Protein AF-A0A923WYZ2-F1 (afdb_monomer_lite)

pLDDT: mean 86.0, std 11.93, range [55.78, 96.94]

Sequence (78 aa):
MKITDKDRPSTWIKYEDHYCGTCHASCCTMPVEVKAFDIVRLGLATQDEIDNSIKKTAKLLKKKGVISSYREGTDLFM

Radius of gyration: 15.95 Å; chains: 1; bounding box: 39×26×34 Å

Structure (mmCIF, N/CA/C/O backbone):
data_AF-A0A923WYZ2-F1
#
_entry.id   AF-A0A923WYZ2-F1
#
loop_
_atom_site.group_PDB
_atom_site.id
_atom_site.type_symbol
_atom_site.label_atom_id
_atom_site.label_alt_id
_atom_site.label_comp_id
_atom_site.label_asym_id
_atom_site.label_entity_id
_ato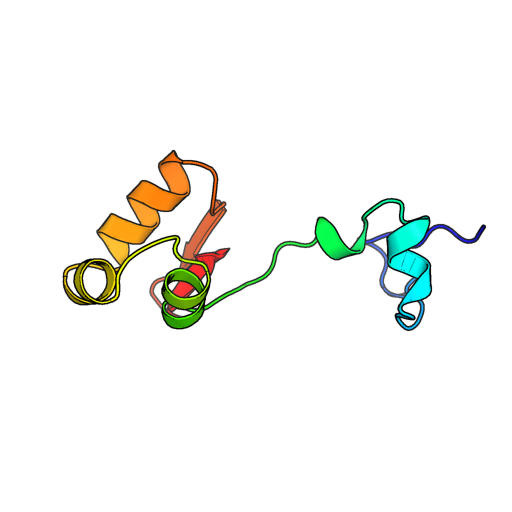m_site.label_seq_id
_atom_site.pdbx_PDB_ins_code
_atom_site.Cartn_x
_atom_site.Cartn_y
_atom_site.Cartn_z
_atom_site.occupancy
_atom_site.B_iso_or_equiv
_atom_site.auth_seq_id
_atom_site.auth_comp_id
_atom_site.auth_asym_id
_atom_site.auth_atom_id
_atom_site.pdbx_PDB_model_num
ATOM 1 N N . MET A 1 1 ? 24.015 -6.227 -20.401 1.00 55.78 1 MET A N 1
ATOM 2 C CA . MET A 1 1 ? 22.571 -6.098 -20.110 1.00 55.78 1 MET A CA 1
ATOM 3 C C . MET A 1 1 ? 22.334 -4.700 -19.564 1.00 55.78 1 MET A C 1
ATOM 5 O O . MET A 1 1 ? 23.048 -4.309 -18.650 1.00 55.78 1 MET A O 1
ATOM 9 N N . LYS A 1 2 ? 21.452 -3.904 -20.177 1.00 61.31 2 LYS A N 1
ATOM 10 C CA . LYS A 1 2 ? 21.191 -2.530 -19.725 1.00 61.31 2 LYS A CA 1
ATOM 11 C C . LYS A 1 2 ? 20.340 -2.622 -18.458 1.00 61.31 2 LYS A C 1
ATOM 13 O O . LYS A 1 2 ? 19.208 -3.082 -18.526 1.00 61.31 2 LYS A O 1
ATOM 18 N N . ILE A 1 3 ? 20.922 -2.296 -17.308 1.00 67.94 3 ILE A N 1
ATOM 19 C CA . ILE A 1 3 ? 20.224 -2.356 -16.022 1.00 67.94 3 ILE A CA 1
ATOM 20 C C . ILE A 1 3 ? 19.284 -1.153 -15.953 1.00 67.94 3 ILE A C 1
ATOM 22 O O . ILE A 1 3 ? 19.728 -0.013 -16.094 1.00 67.94 3 ILE A O 1
ATOM 26 N N . THR A 1 4 ? 17.990 -1.414 -15.780 1.00 72.38 4 THR A N 1
ATOM 27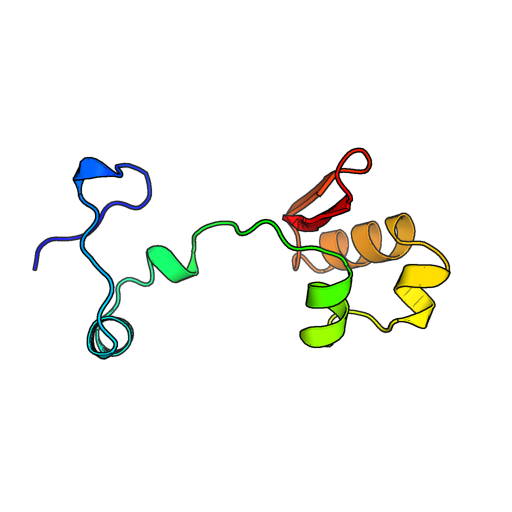 C CA . THR A 1 4 ? 16.997 -0.371 -15.524 1.00 72.38 4 THR A CA 1
ATOM 28 C C . THR A 1 4 ? 17.097 0.066 -14.072 1.00 72.38 4 THR A C 1
ATOM 30 O O . THR A 1 4 ? 16.966 -0.747 -13.154 1.00 72.38 4 THR A O 1
ATOM 33 N N . ASP A 1 5 ? 17.323 1.359 -13.881 1.00 77.38 5 ASP A N 1
ATOM 34 C CA . ASP A 1 5 ? 17.329 2.008 -12.582 1.00 77.38 5 ASP A CA 1
ATOM 35 C C . ASP A 1 5 ? 15.900 2.464 -12.256 1.00 77.38 5 ASP A C 1
ATOM 37 O O . ASP A 1 5 ? 15.295 3.261 -12.983 1.00 77.38 5 ASP A O 1
ATOM 41 N N . LYS A 1 6 ? 15.350 1.930 -11.161 1.00 74.31 6 LYS A N 1
ATOM 42 C CA . LYS A 1 6 ? 13.984 2.224 -10.710 1.00 74.31 6 LYS A CA 1
ATOM 43 C C . LYS A 1 6 ? 13.782 3.718 -10.431 1.00 74.31 6 LYS A C 1
ATOM 45 O O . LYS A 1 6 ? 12.709 4.238 -10.710 1.00 74.31 6 LYS A O 1
ATOM 50 N N . ASP A 1 7 ? 14.820 4.411 -9.962 1.00 79.81 7 ASP A N 1
ATOM 51 C CA . ASP A 1 7 ? 14.760 5.812 -9.544 1.00 79.81 7 ASP A CA 1
ATOM 52 C C . ASP A 1 7 ? 15.099 6.771 -10.707 1.00 79.81 7 ASP A C 1
ATOM 54 O O . ASP A 1 7 ? 15.026 7.992 -10.563 1.00 79.81 7 ASP A O 1
ATOM 58 N N . ARG A 1 8 ? 15.433 6.240 -11.897 1.00 84.31 8 ARG A N 1
ATOM 59 C CA . ARG A 1 8 ? 15.725 7.024 -13.112 1.00 84.31 8 ARG A CA 1
ATOM 60 C C . ARG A 1 8 ? 14.838 6.589 -14.287 1.00 84.31 8 ARG A C 1
ATOM 62 O O . ARG A 1 8 ? 15.279 5.772 -15.104 1.00 84.31 8 ARG A O 1
ATOM 69 N N . PRO A 1 9 ? 13.644 7.199 -14.455 1.00 83.44 9 PRO A N 1
ATOM 70 C CA . PRO A 1 9 ? 12.690 6.868 -15.522 1.00 83.44 9 PRO A CA 1
ATOM 71 C C . PRO A 1 9 ? 13.257 6.886 -16.947 1.00 83.44 9 PRO A C 1
ATOM 73 O O . PRO A 1 9 ? 12.816 6.129 -17.802 1.00 83.44 9 PRO A O 1
ATOM 76 N N . SER A 1 10 ? 14.287 7.692 -17.218 1.00 86.88 10 SER A N 1
ATOM 77 C CA . SER A 1 10 ? 14.970 7.723 -18.523 1.00 86.88 10 SER A CA 1
ATOM 78 C C . SER A 1 10 ? 15.705 6.425 -18.883 1.00 86.88 10 SER A C 1
ATOM 80 O O . SER A 1 10 ? 16.085 6.227 -20.037 1.00 86.88 10 SER A O 1
ATOM 82 N N . THR A 1 11 ? 15.922 5.540 -17.909 1.00 81.88 11 THR A N 1
ATOM 83 C CA . THR A 1 11 ? 16.516 4.211 -18.110 1.00 81.88 11 THR A CA 1
ATOM 84 C C . THR A 1 11 ? 15.468 3.114 -18.301 1.00 81.88 11 THR A C 1
ATOM 86 O O . THR A 1 11 ? 15.833 1.959 -18.544 1.00 81.88 11 THR A O 1
ATOM 89 N N . TRP A 1 12 ? 14.180 3.453 -18.182 1.00 80.19 12 TRP A N 1
ATOM 90 C CA . TRP A 1 12 ? 13.096 2.487 -18.265 1.00 80.19 12 TRP A CA 1
ATOM 91 C C . TRP A 1 12 ? 12.916 2.006 -19.700 1.00 80.19 12 TRP A C 1
ATOM 93 O O . TRP A 1 12 ? 13.016 2.764 -20.666 1.00 80.19 12 TRP A O 1
ATOM 103 N N . ILE A 1 13 ? 12.660 0.711 -19.820 1.00 78.81 13 ILE A N 1
ATOM 104 C CA . ILE A 1 13 ? 12.343 0.035 -21.072 1.00 78.81 13 ILE A CA 1
ATOM 105 C C . ILE A 1 13 ? 10.921 -0.506 -20.978 1.00 78.81 13 ILE A C 1
ATOM 107 O O . ILE A 1 13 ? 10.404 -0.730 -19.882 1.00 78.81 13 ILE A O 1
ATOM 111 N N . LYS A 1 14 ? 10.272 -0.701 -22.126 1.00 78.31 14 LYS A N 1
ATOM 112 C CA . LYS A 1 14 ? 8.945 -1.315 -22.159 1.00 78.31 14 LYS A CA 1
ATOM 113 C C . LYS A 1 14 ? 9.033 -2.741 -21.602 1.00 78.31 14 LYS A C 1
ATOM 115 O O . LYS A 1 14 ? 9.976 -3.460 -21.912 1.00 78.31 14 LYS A O 1
ATOM 120 N N . TYR A 1 15 ? 8.061 -3.125 -20.778 1.00 75.88 15 TYR A N 1
ATOM 121 C CA . TYR A 1 15 ? 7.982 -4.478 -20.232 1.00 75.88 15 TYR A CA 1
ATOM 122 C C . TYR A 1 15 ? 7.663 -5.511 -21.326 1.00 75.88 15 TYR A C 1
ATOM 124 O O . TYR A 1 15 ? 6.810 -5.265 -22.181 1.00 75.88 15 TYR A O 1
ATOM 132 N N . GLU A 1 16 ? 8.313 -6.672 -21.241 1.00 76.81 16 GLU A N 1
ATOM 133 C CA . GLU A 1 16 ? 8.058 -7.884 -22.022 1.00 76.81 16 GLU A CA 1
ATOM 134 C C . GLU A 1 16 ? 8.109 -9.097 -21.078 1.00 76.81 16 GLU A C 1
ATOM 136 O O . GLU A 1 16 ? 8.929 -9.126 -20.157 1.00 76.81 16 GLU A O 1
ATOM 141 N N . ASP A 1 17 ? 7.266 -10.110 -21.307 1.00 75.44 17 ASP A N 1
ATOM 142 C CA . ASP A 1 17 ? 7.056 -11.224 -20.361 1.00 75.44 17 ASP A CA 1
ATOM 143 C C . ASP A 1 17 ? 8.332 -11.995 -19.995 1.00 75.44 17 ASP A C 1
ATOM 145 O O . ASP A 1 17 ? 8.488 -12.479 -18.872 1.00 75.44 17 ASP A O 1
ATOM 149 N N . HIS A 1 18 ? 9.289 -12.067 -20.921 1.00 75.38 18 HIS A N 1
ATOM 150 C CA . HIS A 1 18 ? 10.551 -12.769 -20.712 1.00 75.38 18 HIS A CA 1
ATOM 151 C C . HIS A 1 18 ? 11.478 -12.075 -19.693 1.00 75.38 18 HIS A C 1
ATOM 153 O O . HIS A 1 18 ? 12.371 -12.726 -19.147 1.00 75.38 18 HIS A O 1
ATOM 159 N N . TYR A 1 19 ? 11.269 -10.787 -19.381 1.00 72.44 19 TYR A N 1
ATOM 160 C CA . TYR A 1 19 ? 12.120 -10.059 -18.435 1.00 72.44 19 TYR A CA 1
ATOM 161 C C . TYR A 1 19 ? 11.965 -10.528 -16.994 1.00 72.44 19 TYR A C 1
ATOM 163 O O . TYR A 1 19 ? 12.948 -10.476 -16.260 1.00 72.44 19 TYR A O 1
ATOM 171 N N . CYS A 1 20 ? 10.796 -11.036 -16.590 1.00 69.75 20 CYS A N 1
ATOM 172 C CA . CYS A 1 20 ? 10.586 -11.602 -15.253 1.00 69.75 20 CYS A CA 1
ATOM 173 C C . CYS A 1 20 ? 11.448 -12.853 -14.992 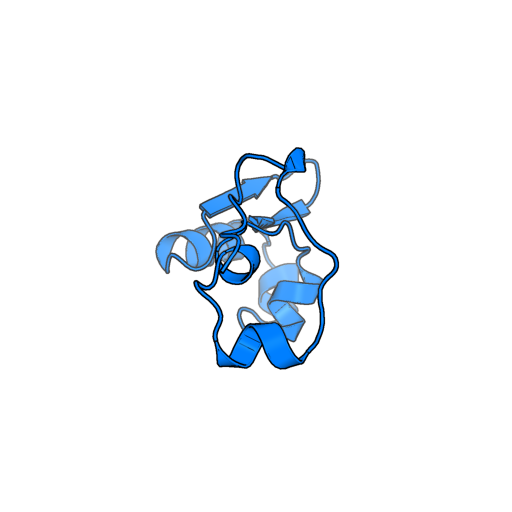1.00 69.75 20 CYS A C 1
ATOM 175 O O . CYS A 1 20 ? 11.801 -13.110 -13.845 1.00 69.75 20 CYS A O 1
ATOM 177 N N . GLY A 1 21 ? 11.843 -13.592 -16.039 1.00 66.88 21 GLY A N 1
ATOM 178 C CA . GLY A 1 21 ? 12.656 -14.811 -15.925 1.00 66.88 21 GLY A CA 1
ATOM 179 C C . GLY A 1 21 ? 14.144 -14.572 -15.634 1.00 66.88 21 GLY A C 1
ATOM 180 O O . GLY A 1 21 ? 14.815 -15.458 -15.113 1.00 66.88 21 GLY A O 1
ATOM 181 N N . THR A 1 22 ? 14.662 -13.377 -15.931 1.00 65.94 22 THR A N 1
ATOM 182 C CA . THR A 1 22 ? 16.064 -12.978 -15.684 1.00 65.94 22 THR A CA 1
ATOM 183 C C . THR A 1 22 ? 16.159 -11.673 -14.882 1.00 65.94 22 THR A C 1
ATOM 185 O O . THR A 1 22 ? 17.184 -10.987 -14.915 1.00 65.94 22 THR A O 1
ATOM 188 N N . CYS A 1 23 ? 15.066 -11.271 -14.225 1.00 67.25 23 CYS A N 1
ATOM 189 C CA . CYS A 1 23 ? 14.900 -9.927 -13.682 1.00 67.25 23 CYS A CA 1
ATOM 190 C C . CYS A 1 23 ? 15.749 -9.685 -12.432 1.00 67.25 23 CYS A C 1
ATOM 192 O O . CYS A 1 23 ? 15.745 -10.487 -11.504 1.00 67.25 23 CYS A O 1
ATOM 194 N N . HIS A 1 24 ? 16.320 -8.483 -12.327 1.00 62.56 24 HIS A N 1
ATOM 195 C CA . HIS A 1 24 ? 16.833 -7.926 -11.068 1.00 62.56 24 HIS A CA 1
ATOM 196 C C . HIS A 1 24 ? 15.702 -7.345 -10.171 1.00 62.56 24 HIS A C 1
ATOM 198 O O . HIS A 1 24 ? 15.952 -6.541 -9.275 1.00 62.56 24 HIS A O 1
ATOM 204 N N . ALA A 1 25 ? 14.445 -7.727 -10.436 1.00 57.72 25 ALA A N 1
ATOM 205 C CA . ALA A 1 25 ? 13.225 -7.376 -9.700 1.00 57.72 25 ALA A CA 1
ATOM 206 C C . ALA A 1 25 ? 12.940 -5.866 -9.516 1.00 57.72 25 ALA A C 1
ATOM 208 O O . ALA A 1 25 ? 12.195 -5.483 -8.614 1.00 57.72 25 ALA A O 1
ATOM 209 N N . SER A 1 26 ? 13.479 -4.987 -10.369 1.00 65.12 26 SER A N 1
ATOM 210 C CA . SER A 1 26 ? 13.341 -3.529 -10.210 1.00 65.12 26 SER A CA 1
ATOM 211 C C . SER A 1 26 ? 11.878 -3.064 -10.176 1.00 65.12 26 SER A C 1
ATOM 213 O O . SER A 1 26 ? 11.516 -2.257 -9.328 1.00 65.12 26 SER A O 1
ATOM 215 N N . CYS A 1 27 ? 11.016 -3.607 -11.045 1.00 68.44 27 CYS A N 1
ATOM 216 C CA . CYS A 1 27 ? 9.581 -3.297 -11.055 1.00 68.44 27 CYS A CA 1
ATOM 217 C C . CYS A 1 27 ? 8.826 -3.926 -9.871 1.00 68.44 27 CYS A C 1
ATOM 219 O O . CYS A 1 27 ? 7.929 -3.298 -9.320 1.00 68.44 27 CYS A O 1
ATOM 221 N N . CYS A 1 28 ? 9.220 -5.125 -9.432 1.00 68.12 28 CYS A N 1
ATOM 222 C CA . CYS A 1 28 ? 8.592 -5.835 -8.311 1.00 68.12 28 CYS A CA 1
ATOM 223 C C . CYS A 1 28 ? 8.916 -5.220 -6.939 1.00 68.12 28 CYS A C 1
ATOM 225 O O . CYS A 1 28 ? 8.311 -5.597 -5.941 1.00 68.12 28 CYS A O 1
ATOM 227 N N . THR A 1 29 ? 9.883 -4.300 -6.880 1.00 68.25 29 THR A N 1
ATOM 228 C CA . THR A 1 29 ? 10.259 -3.559 -5.663 1.00 68.25 29 THR A CA 1
ATOM 229 C C . THR A 1 29 ? 9.714 -2.134 -5.640 1.00 68.25 29 THR A C 1
ATOM 231 O O . THR A 1 29 ? 9.966 -1.401 -4.681 1.00 68.25 29 THR A O 1
ATOM 234 N N . MET A 1 30 ? 8.981 -1.719 -6.679 1.00 75.56 30 MET A N 1
ATOM 235 C CA . MET A 1 30 ? 8.345 -0.411 -6.682 1.00 75.56 30 MET A CA 1
ATOM 236 C C . MET A 1 30 ? 7.158 -0.402 -5.715 1.00 75.56 30 MET A C 1
ATOM 238 O O . MET A 1 30 ? 6.318 -1.302 -5.777 1.00 75.56 30 MET A O 1
ATOM 242 N N . PRO A 1 31 ? 7.060 0.613 -4.839 1.00 79.44 31 PRO A N 1
ATOM 243 C CA . PRO A 1 31 ? 5.871 0.792 -4.027 1.00 79.44 31 PRO A CA 1
ATOM 244 C C . PRO A 1 31 ? 4.681 1.046 -4.950 1.00 79.44 31 PRO A C 1
ATOM 246 O O . PRO A 1 31 ? 4.771 1.797 -5.923 1.00 79.44 31 PRO A O 1
ATOM 249 N N . VAL A 1 32 ? 3.565 0.408 -4.633 1.00 87.62 32 VAL A N 1
ATOM 250 C CA . VAL A 1 32 ? 2.312 0.545 -5.365 1.00 87.62 32 VAL A CA 1
ATOM 251 C C . VAL A 1 32 ? 1.261 1.053 -4.392 1.00 87.62 32 VAL A C 1
ATOM 253 O O . VAL A 1 32 ? 1.175 0.583 -3.260 1.00 87.62 32 VAL A O 1
ATOM 256 N N . GLU A 1 33 ? 0.478 2.027 -4.841 1.00 93.00 33 GLU A N 1
ATOM 257 C CA . GLU A 1 33 ? -0.689 2.506 -4.108 1.00 93.00 33 GLU A CA 1
ATOM 258 C C . GLU A 1 33 ? -1.909 1.681 -4.534 1.00 93.00 33 GLU A C 1
ATOM 260 O O . GLU A 1 33 ? -2.237 1.613 -5.720 1.00 93.00 33 GLU A O 1
ATOM 265 N N . VAL A 1 34 ? -2.578 1.047 -3.573 1.00 94.94 34 VAL A N 1
ATOM 266 C CA . VAL A 1 34 ? -3.770 0.211 -3.800 1.00 94.94 34 VAL A CA 1
ATOM 267 C C . VAL A 1 34 ? -4.944 0.672 -2.950 1.00 94.94 34 VAL A C 1
ATOM 269 O O . VAL A 1 34 ? -4.765 1.365 -1.946 1.00 94.94 34 VAL A O 1
ATOM 272 N N . LYS A 1 35 ? -6.157 0.277 -3.348 1.00 95.94 35 LYS A N 1
ATOM 273 C CA . LYS A 1 35 ? -7.381 0.546 -2.583 1.00 95.94 35 LYS A CA 1
ATOM 274 C C . LYS A 1 35 ? -7.775 -0.646 -1.717 1.00 95.94 35 LYS A C 1
ATOM 276 O O . LYS A 1 35 ? -7.314 -1.767 -1.924 1.00 95.94 35 LYS A O 1
ATOM 281 N N . ALA A 1 36 ? -8.703 -0.424 -0.788 1.00 95.44 36 ALA A N 1
ATOM 282 C CA . ALA A 1 36 ? -9.243 -1.471 0.079 1.00 95.44 36 ALA A CA 1
ATOM 283 C C . ALA A 1 36 ? -9.761 -2.710 -0.686 1.00 95.44 36 ALA A C 1
ATOM 285 O O . ALA A 1 36 ? -9.568 -3.836 -0.234 1.00 95.44 36 ALA A O 1
ATOM 286 N N . PHE A 1 37 ? -10.355 -2.530 -1.871 1.00 96.00 37 PHE A N 1
ATOM 287 C CA . PHE A 1 37 ? -10.799 -3.650 -2.709 1.00 96.00 37 PHE A CA 1
ATOM 288 C C . PHE A 1 37 ? -9.647 -4.584 -3.118 1.00 96.00 37 PHE A C 1
ATOM 290 O O . PHE A 1 37 ? -9.807 -5.803 -3.108 1.00 96.00 37 PHE A O 1
ATOM 297 N N . ASP A 1 38 ? -8.467 -4.040 -3.428 1.00 95.81 38 ASP A N 1
ATOM 298 C CA . ASP A 1 38 ? -7.293 -4.846 -3.769 1.00 95.81 38 ASP A CA 1
ATOM 299 C C . ASP A 1 38 ? -6.774 -5.628 -2.560 1.00 95.81 38 ASP A C 1
ATOM 301 O O . ASP A 1 38 ? -6.376 -6.780 -2.708 1.00 95.81 38 ASP A O 1
ATOM 305 N N . ILE A 1 39 ? -6.834 -5.042 -1.359 1.00 95.75 39 ILE A N 1
ATOM 306 C CA . ILE A 1 39 ? -6.489 -5.724 -0.101 1.00 95.75 39 ILE A CA 1
ATOM 307 C C . ILE A 1 39 ? -7.369 -6.968 0.089 1.00 95.75 39 ILE A C 1
ATOM 309 O O . ILE A 1 39 ? -6.855 -8.037 0.429 1.00 95.75 39 ILE A O 1
ATOM 313 N N . VAL A 1 40 ? -8.673 -6.850 -0.188 1.00 96.81 40 VAL A N 1
ATOM 314 C CA . VAL A 1 40 ? -9.613 -7.981 -0.133 1.00 96.81 40 VAL A CA 1
ATOM 315 C C . VAL A 1 40 ? -9.309 -9.002 -1.226 1.00 96.81 40 VAL A C 1
ATOM 317 O O . VAL A 1 40 ? -9.218 -10.197 -0.950 1.00 96.81 40 VAL A O 1
ATOM 320 N N . ARG A 1 41 ? -9.079 -8.546 -2.462 1.00 96.50 41 ARG A N 1
ATOM 321 C CA . ARG A 1 41 ? -8.751 -9.416 -3.602 1.00 96.50 41 ARG A CA 1
ATOM 322 C C . ARG A 1 41 ? -7.465 -10.220 -3.384 1.00 96.50 41 ARG A C 1
ATOM 324 O O . ARG A 1 41 ? -7.376 -11.354 -3.841 1.00 96.50 41 ARG A O 1
ATOM 331 N N . LEU A 1 42 ? -6.489 -9.643 -2.686 1.00 94.19 42 LEU A N 1
ATOM 332 C CA . LEU A 1 42 ? -5.227 -10.289 -2.313 1.00 94.19 42 LEU A CA 1
ATOM 333 C C . LEU A 1 42 ? -5.348 -11.191 -1.071 1.00 94.19 42 LEU A C 1
ATOM 335 O O . LEU A 1 42 ? -4.366 -11.821 -0.685 1.00 94.19 42 LEU A O 1
ATOM 339 N N . GLY A 1 43 ? -6.521 -11.254 -0.430 1.00 95.06 43 GLY A N 1
ATOM 340 C CA . GLY A 1 43 ? -6.752 -12.064 0.770 1.00 95.06 43 GLY A CA 1
ATOM 341 C C . GLY A 1 43 ? -6.047 -11.537 2.023 1.00 95.06 43 GLY A C 1
ATOM 342 O O . GLY A 1 43 ? -5.825 -12.289 2.969 1.00 95.06 43 GLY A O 1
ATOM 343 N N . LEU A 1 44 ? -5.666 -10.256 2.038 1.00 95.06 44 LEU A N 1
ATOM 344 C CA . LEU A 1 44 ? -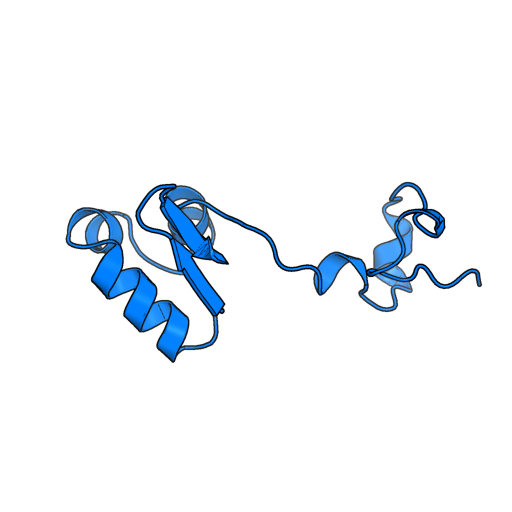4.955 -9.632 3.159 1.00 95.06 44 LEU A CA 1
ATOM 345 C C . LEU A 1 44 ? -5.903 -9.183 4.282 1.00 95.06 44 LEU A C 1
ATOM 347 O O . LEU A 1 44 ? -5.473 -9.063 5.432 1.00 95.06 44 LEU A O 1
ATOM 351 N N . ALA A 1 45 ? -7.168 -8.938 3.942 1.00 96.06 45 ALA A N 1
ATOM 352 C CA . ALA A 1 45 ? -8.272 -8.675 4.859 1.00 96.06 45 ALA A CA 1
ATOM 353 C C . ALA A 1 45 ? -9.594 -9.122 4.220 1.00 96.06 45 ALA A C 1
ATOM 355 O O . ALA A 1 45 ? -9.696 -9.254 3.000 1.00 96.06 45 ALA A O 1
ATOM 356 N N . THR A 1 46 ? -10.618 -9.333 5.034 1.00 96.94 46 THR A N 1
ATOM 357 C CA . THR A 1 46 ? -11.984 -9.598 4.574 1.00 96.94 46 THR A CA 1
ATOM 358 C C . THR A 1 46 ? -12.755 -8.300 4.320 1.00 96.94 46 THR A C 1
ATOM 360 O O . THR A 1 46 ? -12.400 -7.234 4.825 1.00 96.94 46 THR A O 1
ATOM 363 N N . GLN A 1 47 ? -13.842 -8.384 3.546 1.00 96.19 47 GLN A N 1
ATOM 364 C CA . GLN A 1 47 ? -14.716 -7.233 3.298 1.00 96.19 47 GLN A CA 1
ATOM 365 C C . GLN A 1 47 ? -15.337 -6.686 4.596 1.00 96.19 47 GLN A C 1
ATOM 367 O O . GLN A 1 47 ? -15.471 -5.474 4.733 1.00 96.19 47 GLN A O 1
ATOM 372 N N . ASP A 1 48 ? -15.661 -7.564 5.550 1.00 96.50 48 ASP A N 1
ATOM 373 C CA . ASP A 1 48 ? -16.215 -7.198 6.860 1.00 96.50 48 ASP A CA 1
ATOM 374 C C . ASP A 1 48 ? -15.205 -6.414 7.716 1.00 96.50 48 ASP A C 1
ATOM 376 O O . ASP A 1 48 ? -15.536 -5.375 8.281 1.00 96.50 48 ASP A O 1
ATOM 380 N N . GLU A 1 49 ? -13.935 -6.834 7.740 1.00 95.25 49 GLU A N 1
ATOM 381 C CA . GLU A 1 49 ? -12.878 -6.110 8.462 1.00 95.25 49 GLU A CA 1
ATOM 382 C C . GLU A 1 49 ? -12.653 -4.696 7.908 1.00 95.25 49 GLU A C 1
ATOM 384 O O . GLU A 1 49 ? -12.400 -3.751 8.663 1.00 95.25 49 GLU A O 1
ATOM 389 N N . ILE A 1 50 ? -12.728 -4.547 6.582 1.00 95.62 50 ILE A N 1
ATOM 390 C CA . ILE A 1 50 ? -12.635 -3.251 5.906 1.00 95.62 50 ILE A CA 1
ATOM 391 C C . ILE A 1 50 ? -13.836 -2.370 6.270 1.00 95.62 50 ILE A C 1
ATOM 393 O O . ILE A 1 50 ? -13.628 -1.225 6.677 1.00 95.62 50 ILE A O 1
ATOM 397 N N . ASP A 1 51 ? -15.057 -2.904 6.174 1.00 95.25 51 ASP A N 1
ATOM 398 C CA . ASP A 1 51 ? -16.302 -2.179 6.470 1.00 95.25 51 ASP A CA 1
ATOM 399 C C . ASP A 1 51 ? -16.389 -1.755 7.945 1.00 95.25 51 ASP A C 1
ATOM 401 O O . ASP A 1 51 ? -16.740 -0.617 8.256 1.00 95.25 51 ASP A O 1
ATOM 405 N N . ASN A 1 52 ? -15.948 -2.623 8.864 1.00 95.50 52 ASN A N 1
ATOM 406 C CA . ASN A 1 52 ? -15.909 -2.312 10.288 1.00 95.50 52 ASN A CA 1
ATOM 407 C C . ASN A 1 52 ? -14.970 -1.140 10.593 1.00 95.50 52 ASN A C 1
ATOM 409 O O . ASN A 1 52 ? -15.330 -0.215 11.327 1.00 95.50 52 ASN A O 1
ATOM 413 N N . SER A 1 53 ? -13.726 -1.204 10.101 1.00 95.31 53 SER A N 1
ATOM 414 C CA . SER A 1 53 ? -12.769 -0.116 10.278 1.00 95.31 53 SER A CA 1
ATOM 415 C C . SER A 1 53 ? -11.518 -0.264 9.412 1.00 95.31 53 SER A C 1
ATOM 417 O O . SER A 1 53 ? -10.522 -0.876 9.815 1.00 95.31 53 SER A O 1
ATOM 419 N N . ILE A 1 54 ? -11.491 0.473 8.302 1.00 95.25 54 ILE A N 1
ATOM 420 C CA . ILE A 1 54 ? -10.320 0.612 7.422 1.00 95.25 54 ILE A CA 1
ATOM 421 C C . ILE A 1 54 ? -9.053 0.996 8.206 1.00 95.25 54 ILE A C 1
ATOM 423 O O . ILE A 1 54 ? -7.984 0.421 7.997 1.00 95.25 54 ILE A O 1
ATOM 427 N N . LYS A 1 55 ? -9.161 1.904 9.189 1.00 94.81 55 LYS A N 1
ATOM 428 C CA . LYS A 1 55 ? -8.015 2.331 10.015 1.00 94.81 55 LYS A CA 1
ATOM 429 C C . LYS A 1 55 ? -7.431 1.204 10.866 1.00 94.81 55 LYS A C 1
ATOM 431 O O . LYS A 1 55 ? -6.208 1.129 11.017 1.00 94.81 55 LYS A O 1
ATOM 436 N N . LYS A 1 56 ? -8.273 0.348 11.461 1.00 95.81 56 LYS A N 1
ATOM 437 C CA . LYS A 1 56 ? -7.791 -0.792 12.261 1.00 95.81 56 LYS A CA 1
ATOM 438 C C . LYS A 1 56 ? -7.074 -1.793 11.364 1.00 95.81 56 LYS A C 1
ATOM 440 O O . LYS A 1 56 ? -5.966 -2.212 11.701 1.00 95.81 56 LYS A O 1
ATOM 445 N N . THR A 1 57 ? -7.659 -2.092 10.208 1.00 96.25 57 THR A N 1
ATOM 446 C CA . THR A 1 57 ? -7.080 -2.992 9.207 1.00 96.25 57 THR A CA 1
ATOM 447 C C . THR A 1 57 ? -5.741 -2.460 8.700 1.00 96.25 57 THR A C 1
ATOM 449 O O . THR A 1 57 ? -4.738 -3.168 8.764 1.00 96.25 57 THR A O 1
ATOM 452 N N . ALA A 1 58 ? -5.661 -1.175 8.343 1.00 96.06 58 ALA A N 1
ATOM 453 C CA . ALA A 1 58 ? -4.409 -0.523 7.965 1.00 96.06 58 ALA A CA 1
ATOM 454 C C . ALA A 1 58 ? -3.340 -0.612 9.069 1.00 96.06 58 ALA A C 1
ATOM 456 O O . ALA A 1 58 ? -2.188 -0.953 8.802 1.00 96.06 58 ALA A O 1
ATOM 457 N N . LYS A 1 59 ? -3.703 -0.367 10.336 1.00 96.44 59 LYS A N 1
ATOM 458 C CA . LYS A 1 59 ? -2.765 -0.475 11.467 1.00 96.44 59 LYS A CA 1
ATOM 459 C C . LYS A 1 59 ? -2.240 -1.904 11.647 1.00 96.44 59 LYS A C 1
ATOM 461 O O . LYS A 1 59 ? -1.055 -2.082 11.935 1.00 96.44 59 LYS A O 1
ATOM 466 N N . LEU A 1 60 ? -3.096 -2.911 11.470 1.00 96.00 60 LEU A N 1
ATOM 467 C CA . LEU A 1 60 ? -2.717 -4.325 11.525 1.00 96.00 60 LEU A CA 1
ATOM 468 C C . LEU A 1 60 ? -1.793 -4.710 10.364 1.00 96.00 60 LEU A C 1
ATOM 470 O O . LEU A 1 60 ? -0.749 -5.315 10.602 1.00 96.00 60 LEU A O 1
ATOM 474 N N . LEU A 1 61 ? -2.130 -4.318 9.133 1.00 95.62 61 LEU A N 1
ATOM 475 C CA . LEU A 1 61 ? -1.311 -4.576 7.944 1.00 95.62 61 LEU A CA 1
ATOM 476 C C . LEU A 1 61 ? 0.057 -3.896 8.037 1.00 95.62 61 LEU A C 1
ATOM 478 O O . LEU A 1 61 ? 1.074 -4.514 7.720 1.00 95.62 61 LEU A O 1
ATOM 482 N N . LYS A 1 62 ? 0.101 -2.669 8.567 1.00 95.81 62 LYS A N 1
ATOM 483 C CA . LYS A 1 62 ? 1.354 -1.955 8.822 1.00 95.81 62 LYS A CA 1
ATOM 484 C C . LYS A 1 62 ? 2.209 -2.671 9.865 1.00 95.81 62 LYS A C 1
ATOM 486 O O . LYS A 1 62 ? 3.412 -2.813 9.683 1.00 95.81 62 LYS A O 1
ATOM 491 N N . LYS A 1 63 ? 1.594 -3.187 10.937 1.00 96.75 63 LYS A N 1
ATOM 492 C CA . LYS A 1 63 ? 2.296 -3.985 11.958 1.00 96.75 63 LYS A CA 1
ATOM 493 C C . LYS A 1 63 ? 2.855 -5.297 11.394 1.00 96.75 63 LYS A C 1
ATOM 495 O O . LYS A 1 63 ? 3.912 -5.732 11.837 1.00 96.75 63 LYS A O 1
ATOM 500 N N . LYS A 1 64 ? 2.167 -5.916 10.429 1.00 95.56 64 LYS A N 1
ATOM 501 C CA . LYS A 1 64 ? 2.641 -7.112 9.712 1.00 95.56 64 LYS A CA 1
ATOM 502 C C . LYS A 1 64 ? 3.724 -6.805 8.665 1.00 95.56 64 LYS A C 1
ATOM 504 O O . LYS A 1 64 ? 4.265 -7.740 8.090 1.00 95.56 64 LYS A O 1
ATOM 509 N N . GLY A 1 65 ? 4.025 -5.529 8.405 1.00 93.25 65 GLY A N 1
ATOM 510 C CA . GLY A 1 65 ? 4.981 -5.110 7.376 1.00 93.25 65 GLY A CA 1
ATOM 511 C C . GLY A 1 65 ? 4.479 -5.295 5.942 1.00 93.25 65 GLY A C 1
ATOM 512 O O . GLY A 1 65 ? 5.281 -5.260 5.018 1.00 93.25 65 GLY A O 1
ATOM 513 N N . VAL A 1 66 ? 3.171 -5.504 5.752 1.00 93.19 66 VAL A N 1
ATOM 514 C CA . VAL A 1 66 ? 2.561 -5.688 4.422 1.00 93.19 66 VAL A CA 1
ATOM 515 C C . VAL A 1 66 ? 2.403 -4.350 3.702 1.00 93.19 66 VAL A C 1
ATOM 517 O O . VAL A 1 66 ? 2.566 -4.282 2.491 1.00 93.19 66 VAL A O 1
ATOM 520 N N . ILE A 1 67 ? 2.095 -3.295 4.459 1.00 94.50 67 ILE A N 1
ATOM 521 C CA . ILE A 1 67 ? 1.994 -1.919 3.968 1.00 94.50 67 ILE A CA 1
ATOM 522 C C . ILE A 1 67 ? 2.955 -1.032 4.770 1.00 94.50 67 ILE A C 1
ATOM 524 O O . ILE A 1 67 ? 3.191 -1.261 5.961 1.00 94.50 67 ILE A O 1
ATOM 528 N N . SER A 1 68 ? 3.474 0.012 4.144 1.00 92.88 68 SER A N 1
ATOM 529 C CA . SER A 1 68 ? 4.270 1.070 4.766 1.00 92.88 68 SER A CA 1
ATOM 530 C C . SER A 1 68 ? 3.409 2.197 5.374 1.00 92.88 68 SER A C 1
ATOM 532 O O . SER A 1 68 ? 3.719 2.726 6.455 1.00 92.88 68 SER A O 1
ATOM 534 N N . SER A 1 69 ? 2.294 2.565 4.736 1.00 93.56 69 SER A N 1
ATOM 535 C CA . SER A 1 69 ? 1.422 3.673 5.130 1.00 93.56 69 SER A CA 1
ATOM 536 C C . SER A 1 69 ? -0.022 3.547 4.616 1.00 93.56 69 SER A C 1
ATOM 538 O O . SER A 1 69 ? -0.333 2.778 3.715 1.00 93.56 69 SER A O 1
ATOM 540 N N . TYR A 1 70 ? -0.923 4.321 5.225 1.00 96.12 70 TYR A N 1
ATOM 541 C CA . TYR A 1 70 ? -2.315 4.462 4.797 1.00 96.12 70 TYR A CA 1
ATOM 542 C C . TYR A 1 70 ? -2.706 5.942 4.839 1.00 96.12 70 TYR A C 1
ATOM 544 O O . TYR A 1 70 ? -2.428 6.621 5.834 1.00 96.12 70 TYR A O 1
ATOM 552 N 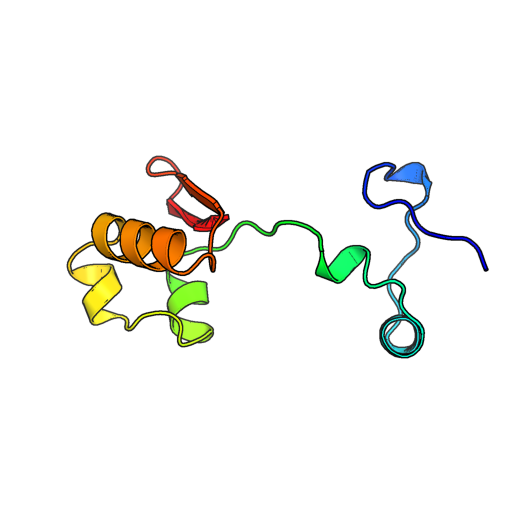N . ARG A 1 71 ? -3.321 6.444 3.763 1.00 94.38 71 ARG A N 1
ATOM 553 C CA . ARG A 1 71 ? -3.744 7.845 3.616 1.00 94.38 71 ARG A CA 1
ATOM 554 C C . ARG A 1 71 ? -5.262 7.951 3.643 1.00 94.38 71 ARG A C 1
ATOM 556 O O . ARG A 1 71 ? -5.930 7.558 2.694 1.00 94.38 71 ARG A O 1
ATOM 563 N N . GLU A 1 72 ? -5.793 8.564 4.695 1.00 90.31 72 GLU A N 1
ATOM 564 C CA . GLU A 1 72 ? -7.243 8.672 4.908 1.00 90.31 72 GLU A CA 1
ATOM 565 C C . GLU A 1 72 ? -7.964 9.533 3.866 1.00 90.31 72 GLU A C 1
ATOM 567 O O . GLU A 1 72 ? -9.086 9.222 3.492 1.00 90.31 72 GLU A O 1
ATOM 572 N N . GLY A 1 73 ? -7.329 10.603 3.378 1.00 91.31 73 GLY A N 1
ATOM 573 C CA . GLY A 1 73 ? -7.963 11.507 2.412 1.00 91.31 73 GLY A CA 1
ATOM 574 C C . GLY A 1 73 ? -8.206 10.878 1.037 1.00 91.31 73 GLY A C 1
ATOM 575 O O . GLY A 1 73 ? -9.058 11.351 0.293 1.00 91.31 73 GLY A O 1
ATOM 576 N N . THR A 1 74 ? -7.461 9.824 0.694 1.00 91.88 74 THR A N 1
ATOM 577 C CA . THR A 1 74 ? -7.514 9.166 -0.622 1.00 91.88 74 THR A CA 1
ATOM 578 C C . THR A 1 74 ? -7.893 7.686 -0.551 1.00 91.88 74 THR A C 1
ATOM 580 O O . THR A 1 74 ? -8.075 7.072 -1.599 1.00 91.88 74 THR A O 1
ATOM 583 N N . ASP A 1 75 ? -7.979 7.116 0.655 1.00 92.38 75 ASP A N 1
ATOM 584 C CA . ASP A 1 75 ? -8.158 5.679 0.912 1.00 92.38 75 ASP A CA 1
ATOM 585 C C . ASP A 1 75 ? -7.113 4.813 0.175 1.00 92.38 75 ASP A C 1
ATOM 587 O O . ASP A 1 75 ? -7.420 3.823 -0.489 1.00 92.38 75 ASP A O 1
A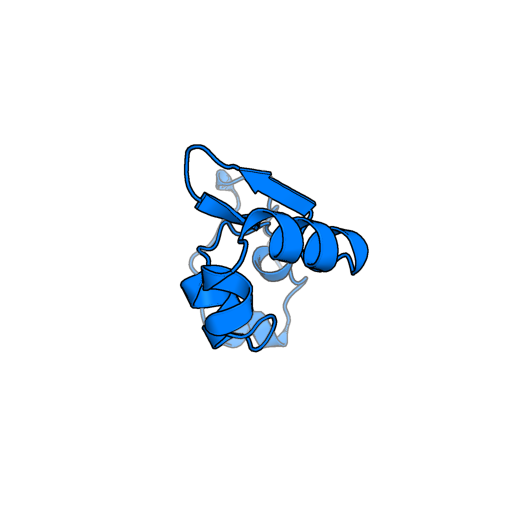TOM 591 N N . LEU A 1 76 ? -5.849 5.253 0.228 1.00 95.25 76 LEU A N 1
ATOM 592 C CA . LEU A 1 76 ? -4.733 4.561 -0.425 1.00 95.25 76 LEU A CA 1
ATOM 593 C C . LEU A 1 76 ? -3.834 3.881 0.601 1.00 95.25 76 LEU A C 1
ATOM 595 O O . LEU A 1 76 ? -3.441 4.489 1.603 1.00 95.25 76 LEU A O 1
ATOM 599 N N . PHE A 1 77 ? -3.484 2.636 0.298 1.00 94.62 77 PHE A N 1
ATOM 600 C CA . PHE A 1 77 ? -2.522 1.807 1.010 1.00 94.62 77 PHE A CA 1
ATOM 601 C C . PHE A 1 77 ? -1.235 1.738 0.186 1.00 94.62 77 PHE A C 1
ATOM 603 O O . PHE A 1 77 ? -1.297 1.474 -1.012 1.00 94.62 77 PHE A O 1
ATOM 610 N N . MET A 1 78 ? -0.091 1.962 0.826 1.00 91.81 78 MET A N 1
ATOM 611 C CA . MET A 1 78 ? 1.262 1.848 0.258 1.00 91.81 78 MET A CA 1
ATOM 612 C C . MET A 1 78 ? 2.124 1.064 1.229 1.00 91.81 78 MET A C 1
ATOM 614 O O . MET A 1 78 ? 1.837 1.176 2.432 1.00 91.81 78 MET A O 1
#

Secondary structure (DSSP, 8-state):
--PPPTT-GGG-----GGGGGG---TGGGS---B-HHHHHHTTSS-HHHHHHHHHHHHHHHHHTTS-S-EETTTTEE-

Foldseek 3Di:
DQAQDLVDCVSDDDDDPCCVVVDPCSVVPDDDKDAPVVCCVVVVDPPVVCVVDVVVSLVVCCVVVVFVDADPVVRITD